Protein AF-A0A7J0CQM4-F1 (afdb_monomer_lite)

InterPro domains:
  IPR031423 Phosphatase SCO2771 [PF15698] (2-82)

Structure (mmCIF, N/CA/C/O backbone):
data_AF-A0A7J0CQM4-F1
#
_entry.id   AF-A0A7J0CQM4-F1
#
loop_
_atom_site.group_PDB
_atom_site.id
_atom_site.type_symbol
_atom_site.label_atom_id
_atom_site.label_alt_id
_atom_site.label_comp_id
_atom_site.label_asym_id
_atom_site.label_entity_id
_atom_site.label_seq_id
_atom_site.pdbx_PDB_ins_code
_atom_site.Cartn_x
_atom_site.Cartn_y
_atom_site.Cartn_z
_atom_site.occupancy
_atom_site.B_iso_or_equiv
_atom_site.auth_seq_id
_atom_site.auth_comp_id
_atom_site.auth_asym_id
_atom_site.auth_atom_id
_atom_site.pdbx_PDB_model_num
ATOM 1 N N . MET A 1 1 ? 3.325 10.222 14.507 1.00 64.38 1 MET A N 1
ATOM 2 C CA . MET A 1 1 ? 3.470 9.412 13.264 1.00 64.38 1 MET A CA 1
ATOM 3 C C . MET A 1 1 ? 2.453 9.952 12.278 1.00 64.38 1 MET A C 1
ATOM 5 O O . MET A 1 1 ? 1.354 10.239 12.719 1.00 64.38 1 MET A O 1
ATOM 9 N N . ALA A 1 2 ? 2.781 10.101 10.990 1.00 69.38 2 ALA A N 1
ATOM 10 C CA . ALA A 1 2 ? 2.015 10.925 10.037 1.00 69.38 2 ALA A CA 1
ATOM 11 C C . ALA A 1 2 ? 0.482 10.720 10.051 1.00 69.38 2 ALA A C 1
ATOM 13 O O . ALA A 1 2 ? -0.274 11.692 9.977 1.00 69.38 2 ALA A O 1
ATOM 14 N N . LEU A 1 3 ? 0.016 9.476 10.202 1.00 76.06 3 LEU A N 1
ATOM 15 C CA . LEU A 1 3 ? -1.412 9.164 10.302 1.00 76.06 3 LEU A CA 1
ATOM 16 C C . LEU A 1 3 ? -2.043 9.619 11.627 1.00 76.06 3 LEU A C 1
ATOM 18 O O . LEU A 1 3 ? -3.132 10.185 11.620 1.00 76.06 3 LEU A O 1
ATOM 22 N N . GLN A 1 4 ? -1.347 9.434 12.748 1.00 73.94 4 GLN A N 1
ATOM 23 C CA . GLN A 1 4 ? -1.783 9.905 14.064 1.00 73.94 4 GLN A CA 1
ATOM 24 C C . GLN A 1 4 ? -1.830 11.440 14.117 1.00 73.94 4 GLN A C 1
ATOM 26 O O . GLN A 1 4 ? -2.828 12.008 14.547 1.00 73.94 4 GLN A O 1
ATOM 31 N N . ASP A 1 5 ? -0.815 12.110 13.571 1.00 75.94 5 ASP A N 1
ATOM 32 C CA . ASP A 1 5 ? -0.772 13.573 13.473 1.00 75.94 5 ASP A CA 1
ATOM 33 C C . ASP A 1 5 ? -1.935 14.105 12.602 1.00 75.94 5 ASP A C 1
ATOM 35 O O . ASP A 1 5 ? -2.529 15.147 12.883 1.00 75.94 5 ASP A O 1
ATOM 39 N N . SER A 1 6 ? -2.298 13.371 11.541 1.00 73.69 6 SER A N 1
ATOM 40 C CA . SER A 1 6 ? -3.455 13.696 10.694 1.00 73.69 6 SER A CA 1
ATOM 41 C C . SER A 1 6 ? -4.780 13.499 11.439 1.00 73.69 6 SER A C 1
ATOM 43 O O . SER A 1 6 ? -5.664 14.350 11.347 1.00 73.69 6 SER A O 1
ATOM 45 N N . ALA A 1 7 ? -4.906 12.422 12.217 1.00 75.25 7 ALA A N 1
ATOM 46 C CA . ALA A 1 7 ? -6.072 12.152 13.056 1.00 75.25 7 ALA A CA 1
ATOM 47 C C . ALA A 1 7 ? -6.318 13.279 14.067 1.00 75.25 7 ALA A C 1
ATOM 49 O O . ALA A 1 7 ? -7.432 13.790 14.178 1.00 75.25 7 ALA A O 1
ATOM 50 N N . GLU A 1 8 ? -5.254 13.701 14.754 1.00 80.25 8 GLU A N 1
ATOM 51 C CA . GLU A 1 8 ? -5.278 14.793 15.730 1.00 80.25 8 GLU A CA 1
ATOM 52 C C . GLU A 1 8 ? -5.686 16.123 15.085 1.00 80.25 8 GLU A C 1
ATOM 54 O O . GLU A 1 8 ? -6.389 16.926 15.698 1.00 80.25 8 GLU A O 1
ATOM 59 N N . ARG A 1 9 ? -5.288 16.354 13.828 1.00 80.25 9 ARG A N 1
ATOM 60 C CA . ARG A 1 9 ? -5.564 17.606 13.115 1.00 80.25 9 ARG A CA 1
ATOM 61 C C . ARG A 1 9 ? -6.963 17.688 12.507 1.00 80.25 9 ARG A C 1
ATOM 63 O O . ARG A 1 9 ? -7.523 18.782 12.454 1.00 80.25 9 ARG A O 1
ATOM 70 N N . TYR A 1 10 ? -7.502 16.578 12.004 1.00 78.94 10 TYR A N 1
ATOM 71 C CA . TYR A 1 10 ? -8.731 16.581 11.199 1.00 78.94 10 TYR A CA 1
ATOM 72 C C . TYR A 1 10 ? -9.926 15.891 11.873 1.00 78.94 10 TYR A C 1
ATOM 74 O O . TYR A 1 10 ? -11.043 16.013 11.378 1.00 78.94 10 TYR A O 1
ATOM 82 N N . GLY A 1 11 ? -9.727 15.200 13.002 1.00 77.38 11 GLY A N 1
ATOM 83 C CA . GLY A 1 11 ? -10.803 14.626 13.822 1.00 77.38 11 GLY A CA 1
ATOM 84 C C . GLY A 1 11 ? -11.548 13.438 13.200 1.00 77.38 11 GLY A C 1
ATOM 85 O O . GLY A 1 11 ? -12.494 12.937 13.803 1.00 77.38 11 GLY A O 1
ATOM 86 N N . VAL A 1 12 ? -11.135 12.979 12.017 1.00 78.81 12 VAL A N 1
ATOM 87 C CA . VAL A 1 12 ? -11.695 11.816 11.322 1.00 78.81 12 VAL A CA 1
ATOM 88 C C . VAL A 1 12 ? -10.541 10.935 10.862 1.00 78.81 12 VAL A C 1
ATOM 90 O O . VAL A 1 12 ? -9.627 11.404 10.184 1.00 78.81 12 VAL A O 1
ATOM 93 N N . LEU A 1 13 ? -10.584 9.661 11.251 1.00 81.50 13 LEU A N 1
ATOM 94 C CA . LEU A 1 13 ? -9.663 8.641 10.763 1.00 81.50 13 LEU A CA 1
ATOM 95 C C . LEU A 1 13 ? -10.208 8.027 9.467 1.00 81.50 13 LEU A C 1
ATOM 97 O O . LEU A 1 13 ? -11.423 7.846 9.357 1.00 81.50 13 LEU A O 1
ATOM 101 N N . PRO A 1 14 ? -9.345 7.711 8.487 1.00 88.88 14 PRO A N 1
ATOM 102 C CA . PRO A 1 14 ? -9.772 6.974 7.307 1.00 88.88 14 PRO A CA 1
ATOM 103 C C . PRO A 1 14 ? -10.191 5.551 7.689 1.00 88.88 14 PRO A C 1
ATOM 105 O O . PRO A 1 14 ? -9.635 4.962 8.613 1.00 88.88 14 PRO A O 1
ATOM 108 N N . GLU A 1 15 ? -11.139 4.989 6.943 1.00 92.31 15 GLU A N 1
ATOM 109 C CA . GLU A 1 15 ? -11.524 3.578 7.082 1.00 92.31 15 GLU A CA 1
ATOM 110 C C . GLU A 1 15 ? -10.521 2.644 6.385 1.00 92.31 15 GLU A C 1
ATOM 112 O O . GLU A 1 15 ? -10.336 1.516 6.824 1.00 92.31 15 GLU A O 1
ATOM 117 N N . LEU A 1 16 ? -9.839 3.140 5.345 1.00 94.31 16 LEU A N 1
ATOM 118 C CA . LEU A 1 16 ? -8.813 2.428 4.585 1.00 94.31 16 LEU A CA 1
ATOM 119 C C . LEU A 1 16 ? -7.623 3.349 4.307 1.00 94.31 16 LEU A C 1
ATOM 121 O O . LEU A 1 16 ? -7.790 4.476 3.833 1.00 94.31 16 LEU A O 1
ATOM 125 N N . VAL A 1 17 ? -6.416 2.838 4.527 1.00 95.06 17 VAL A N 1
ATOM 126 C CA . VAL A 1 17 ? -5.162 3.469 4.115 1.00 95.06 17 VAL A CA 1
ATOM 127 C C . VAL A 1 17 ? -4.541 2.674 2.971 1.00 95.06 17 VAL A C 1
ATOM 129 O O . VAL A 1 17 ? -4.297 1.476 3.089 1.00 95.06 17 VAL A O 1
ATOM 132 N N . ILE A 1 18 ? -4.258 3.371 1.870 1.00 94.44 18 ILE A N 1
ATOM 133 C CA . ILE A 1 18 ? -3.445 2.869 0.759 1.00 94.44 18 ILE A CA 1
ATOM 134 C C . ILE A 1 18 ? -2.178 3.715 0.720 1.00 94.44 18 ILE A C 1
ATOM 136 O O . ILE A 1 18 ? -2.266 4.926 0.503 1.00 94.44 18 ILE A O 1
ATOM 140 N N . GLY A 1 19 ? -1.013 3.115 0.945 1.00 92.12 19 GLY A N 1
ATOM 141 C CA . GLY A 1 19 ? 0.224 3.886 1.042 1.00 92.12 19 GLY A CA 1
ATOM 142 C C . GLY A 1 19 ? 1.492 3.047 1.054 1.00 92.12 19 GLY A C 1
ATOM 143 O O . GLY A 1 19 ? 1.447 1.840 0.849 1.00 92.12 19 GLY A O 1
ATOM 144 N N . ASP A 1 20 ? 2.613 3.725 1.279 1.00 90.56 20 ASP A N 1
ATOM 145 C CA . ASP A 1 20 ? 3.935 3.121 1.460 1.00 90.56 20 ASP A CA 1
ATOM 146 C C . ASP A 1 20 ? 4.103 2.491 2.852 1.00 90.56 20 ASP A C 1
ATOM 148 O O . ASP A 1 20 ? 3.173 2.461 3.674 1.00 90.56 20 ASP A O 1
ATOM 152 N N . HIS A 1 21 ? 5.323 2.033 3.144 1.00 87.31 21 HIS A N 1
ATOM 153 C CA . HIS A 1 21 ? 5.614 1.362 4.396 1.00 87.31 21 HIS A CA 1
ATOM 154 C C . HIS A 1 21 ? 5.329 2.204 5.647 1.00 87.31 21 HIS A C 1
ATOM 156 O O . HIS A 1 21 ? 4.876 1.662 6.658 1.00 87.31 21 HIS A O 1
ATOM 162 N N . GLY A 1 22 ? 5.538 3.522 5.591 1.00 86.50 22 GLY A N 1
ATOM 163 C CA . GLY A 1 22 ? 5.329 4.425 6.721 1.00 86.50 22 GLY A CA 1
ATOM 164 C C . GLY A 1 22 ? 3.849 4.605 7.053 1.00 86.50 22 GLY A C 1
ATOM 165 O O . GLY A 1 22 ? 3.463 4.585 8.226 1.00 86.50 22 GLY A O 1
ATOM 166 N N . TRP A 1 23 ? 3.008 4.741 6.028 1.00 91.75 23 TRP A N 1
ATOM 167 C CA . TRP A 1 23 ? 1.561 4.881 6.206 1.00 91.75 23 TRP A CA 1
ATOM 168 C C . TRP A 1 23 ? 0.893 3.562 6.581 1.00 91.75 23 TRP A C 1
ATOM 170 O O . TRP A 1 23 ? 0.094 3.532 7.518 1.00 91.75 23 TRP A O 1
ATOM 180 N N . VAL A 1 24 ? 1.236 2.476 5.886 1.00 94.62 24 VAL A N 1
ATOM 181 C CA . VAL A 1 24 ? 0.604 1.162 6.070 1.00 94.62 24 VAL A CA 1
ATOM 182 C C . VAL A 1 24 ? 0.953 0.562 7.426 1.00 94.62 24 VAL A C 1
ATOM 184 O O . VAL A 1 24 ? 0.050 0.125 8.141 1.00 94.62 24 VAL A O 1
ATOM 187 N N . CYS A 1 25 ? 2.225 0.611 7.843 1.00 91.12 25 CYS A N 1
ATOM 188 C CA . CYS A 1 25 ? 2.605 0.141 9.179 1.00 91.12 25 CYS A CA 1
ATOM 189 C C . CYS A 1 25 ? 1.906 0.947 10.276 1.00 91.12 25 CYS A C 1
ATOM 191 O O . CYS A 1 25 ? 1.430 0.377 11.259 1.00 91.12 25 CYS A O 1
ATOM 193 N N . GLY A 1 26 ? 1.818 2.270 10.106 1.00 91.00 26 GLY A N 1
ATOM 194 C CA . GLY A 1 26 ? 1.144 3.133 11.068 1.00 91.00 26 GLY A CA 1
ATOM 195 C C . GLY A 1 26 ? -0.354 2.862 11.174 1.00 91.00 26 GLY A C 1
ATOM 196 O O . GLY A 1 26 ? -0.886 2.800 12.278 1.00 91.00 26 GLY A O 1
ATOM 197 N N . ALA A 1 27 ? -1.025 2.657 10.041 1.00 93.56 27 ALA A N 1
ATOM 198 C CA . ALA A 1 27 ? -2.440 2.300 9.987 1.00 93.56 27 ALA A CA 1
ATOM 199 C C . ALA A 1 27 ? -2.717 0.951 10.659 1.00 93.56 27 ALA A C 1
ATOM 201 O O . ALA A 1 27 ? -3.577 0.877 11.538 1.00 93.56 27 ALA A O 1
ATOM 202 N N . GLY A 1 28 ? -1.923 -0.075 10.337 1.00 92.06 28 GLY A N 1
ATOM 203 C CA . GLY A 1 28 ? -2.070 -1.404 10.925 1.00 92.06 28 GLY A CA 1
ATOM 204 C C . GLY A 1 28 ? -1.873 -1.425 12.444 1.00 92.06 28 GLY A C 1
ATOM 205 O O . GLY A 1 28 ? -2.588 -2.126 13.158 1.00 92.06 28 GLY A O 1
ATOM 206 N N . GLN A 1 29 ? -0.966 -0.599 12.980 1.00 90.12 29 GLN A N 1
ATOM 207 C CA . GLN A 1 29 ? -0.800 -0.432 14.433 1.00 90.12 29 GLN A CA 1
ATOM 208 C C . GLN A 1 29 ? -2.001 0.238 15.111 1.00 90.12 29 GLN A C 1
ATOM 210 O O . GLN A 1 29 ? -2.268 -0.022 16.284 1.00 90.12 29 GLN A O 1
ATOM 215 N N . LEU A 1 30 ? -2.721 1.093 14.384 1.00 89.50 30 LEU A N 1
ATOM 216 C CA . LEU A 1 30 ? -3.922 1.778 14.861 1.00 89.50 30 LEU A CA 1
ATOM 217 C C . LEU A 1 30 ? -5.207 0.969 14.613 1.00 89.50 30 LEU A C 1
ATOM 219 O O . LEU A 1 30 ? -6.289 1.436 14.965 1.00 89.50 30 LEU A O 1
ATOM 223 N N . GLY A 1 31 ? -5.102 -0.231 14.028 1.00 91.00 31 GLY A N 1
ATOM 224 C CA . GLY A 1 31 ? -6.250 -1.072 13.680 1.00 91.00 31 GLY A CA 1
ATOM 225 C C . GLY A 1 31 ? -7.086 -0.530 12.517 1.00 91.00 31 GLY A C 1
ATOM 226 O O . GLY A 1 31 ? -8.243 -0.917 12.373 1.00 91.00 31 GLY A O 1
ATOM 227 N N . ILE A 1 32 ? -6.523 0.375 11.714 1.00 93.75 32 ILE A N 1
ATOM 228 C CA . ILE A 1 32 ? -7.144 0.885 10.490 1.00 93.75 32 ILE A CA 1
ATOM 229 C C . ILE A 1 32 ? -6.817 -0.085 9.358 1.00 93.75 32 ILE A C 1
ATOM 231 O O . ILE A 1 32 ? -5.670 -0.522 9.241 1.00 93.75 32 ILE A O 1
ATOM 235 N N . GLU A 1 33 ? -7.805 -0.408 8.521 1.00 96.31 33 GLU A N 1
ATOM 236 C CA . GLU A 1 33 ? -7.580 -1.280 7.371 1.00 96.31 33 GLU A CA 1
ATOM 237 C C . GLU A 1 33 ? -6.495 -0.675 6.474 1.00 96.31 33 GLU A C 1
ATOM 239 O O . GLU A 1 33 ? -6.539 0.508 6.128 1.00 96.31 33 GLU A O 1
ATOM 244 N N . ALA A 1 34 ? -5.489 -1.473 6.124 1.00 96.88 34 ALA A N 1
ATOM 245 C CA . ALA A 1 34 ? -4.323 -0.979 5.410 1.00 96.88 34 ALA A CA 1
ATOM 246 C C . ALA A 1 34 ? -3.893 -1.953 4.320 1.00 96.88 34 ALA A C 1
ATOM 248 O O . ALA A 1 34 ? -3.822 -3.162 4.553 1.00 96.88 34 ALA A O 1
ATOM 249 N N . ILE A 1 35 ? -3.577 -1.413 3.144 1.00 97.00 35 ILE A N 1
ATOM 250 C CA . ILE A 1 35 ? -2.979 -2.151 2.029 1.00 97.00 35 ILE A CA 1
ATOM 251 C C . ILE A 1 35 ? -1.874 -1.315 1.383 1.00 97.00 35 ILE A C 1
ATOM 253 O O . ILE A 1 35 ? -1.945 -0.085 1.381 1.00 97.00 35 ILE A O 1
ATOM 257 N N . GLY A 1 36 ? -0.876 -1.949 0.776 1.00 95.06 36 GLY A N 1
ATOM 258 C CA . GLY A 1 36 ? 0.152 -1.189 0.065 1.00 95.06 36 GLY A CA 1
ATOM 259 C C . GLY A 1 36 ? 1.160 -2.028 -0.707 1.00 95.06 36 GLY A C 1
ATOM 260 O O . GLY A 1 36 ? 1.231 -3.244 -0.510 1.00 95.06 36 GLY A O 1
ATOM 261 N N . PRO A 1 37 ? 1.915 -1.393 -1.621 1.00 94.62 37 PRO A N 1
AT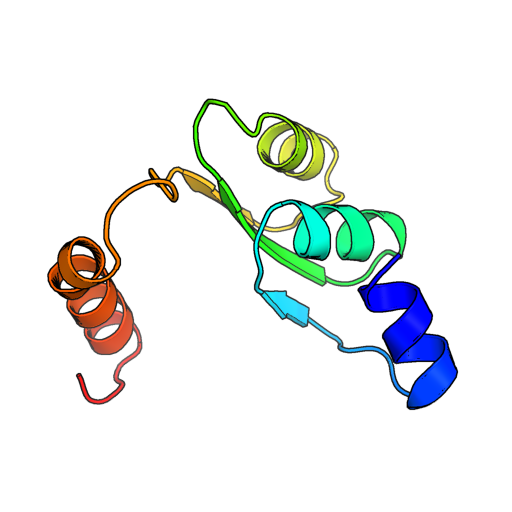OM 262 C CA . PRO A 1 37 ? 3.091 -2.004 -2.214 1.00 94.62 37 PRO A CA 1
ATOM 263 C C . PRO A 1 37 ? 4.212 -2.167 -1.178 1.00 94.62 37 PRO A C 1
ATOM 265 O O . PRO A 1 37 ? 4.300 -1.374 -0.244 1.00 94.62 37 PRO A 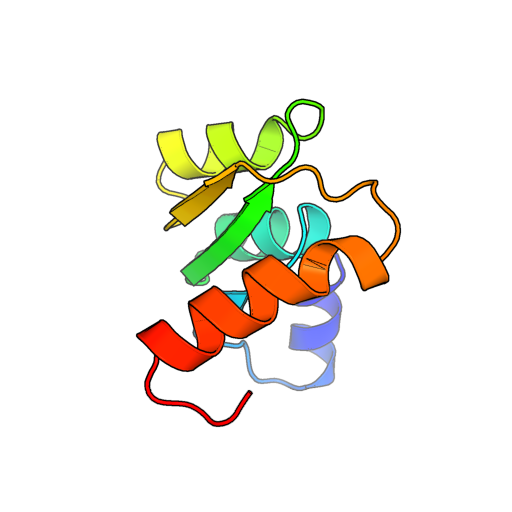O 1
ATOM 268 N N . ALA A 1 38 ? 5.065 -3.172 -1.363 1.00 94.88 38 ALA A N 1
ATOM 269 C CA . ALA A 1 38 ? 6.306 -3.317 -0.607 1.00 94.88 38 ALA A CA 1
ATOM 270 C C . ALA A 1 38 ? 7.412 -3.901 -1.489 1.00 94.88 38 ALA A C 1
ATOM 272 O O . ALA A 1 38 ? 7.198 -4.926 -2.156 1.00 94.88 38 ALA A O 1
ATOM 273 N N . ASP A 1 39 ? 8.588 -3.280 -1.447 1.00 94.19 39 ASP A N 1
ATOM 274 C CA . ASP A 1 39 ? 9.815 -3.852 -1.987 1.00 94.19 39 ASP A CA 1
ATOM 275 C C . ASP A 1 39 ? 10.421 -4.845 -0.975 1.00 94.19 39 ASP A C 1
ATOM 277 O O . ASP A 1 39 ? 10.090 -4.894 0.211 1.00 94.19 39 ASP A O 1
ATOM 281 N N . THR A 1 40 ? 11.292 -5.714 -1.463 1.00 92.38 40 THR A N 1
ATOM 282 C CA . THR A 1 40 ? 11.999 -6.751 -0.715 1.00 92.38 40 THR A CA 1
ATOM 283 C C . THR A 1 40 ? 12.885 -6.220 0.412 1.00 92.38 40 THR A C 1
ATOM 285 O O . THR A 1 40 ? 13.186 -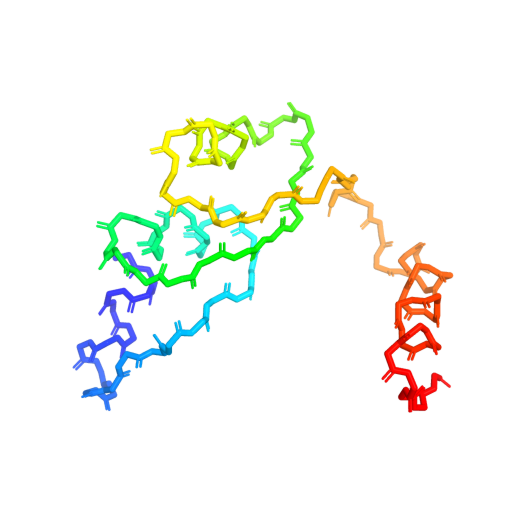6.978 1.338 1.00 92.38 40 THR A O 1
ATOM 288 N N . ASP A 1 41 ? 13.292 -4.950 0.366 1.00 92.81 41 ASP A N 1
ATOM 289 C CA . ASP A 1 41 ? 14.026 -4.269 1.434 1.00 92.81 41 ASP A CA 1
ATOM 290 C C . ASP A 1 41 ? 13.117 -3.584 2.476 1.00 92.81 41 ASP A C 1
ATOM 292 O O . ASP A 1 41 ? 13.626 -3.151 3.513 1.00 92.81 41 ASP A O 1
ATOM 296 N N . ASP A 1 42 ? 11.790 -3.638 2.293 1.00 93.31 42 ASP A N 1
ATOM 297 C CA . ASP A 1 42 ? 10.753 -3.182 3.229 1.00 93.31 42 ASP A CA 1
ATOM 298 C C . ASP A 1 42 ? 9.990 -4.363 3.887 1.00 93.31 42 ASP A C 1
ATOM 300 O O . ASP A 1 42 ? 8.775 -4.539 3.719 1.00 93.31 42 ASP A O 1
ATOM 304 N N . PRO A 1 43 ? 10.649 -5.199 4.720 1.00 93.38 43 PRO A N 1
ATOM 305 C CA . PRO A 1 43 ? 10.044 -6.415 5.271 1.00 93.38 43 PRO A CA 1
ATOM 306 C C . PRO A 1 43 ? 8.860 -6.147 6.210 1.00 93.38 43 PRO A C 1
ATOM 308 O O . PRO A 1 43 ? 8.055 -7.045 6.459 1.00 93.38 43 PRO A O 1
ATOM 311 N N . ALA A 1 44 ? 8.748 -4.931 6.753 1.00 93.31 44 ALA A N 1
ATOM 312 C CA . ALA A 1 44 ? 7.747 -4.579 7.755 1.00 93.31 44 ALA A CA 1
ATOM 313 C C . ALA A 1 44 ? 6.309 -4.806 7.264 1.00 93.31 44 ALA A C 1
ATOM 315 O O . ALA A 1 44 ? 5.455 -5.211 8.052 1.00 93.31 44 ALA A O 1
ATOM 316 N N . LEU A 1 45 ? 6.051 -4.612 5.968 1.00 94.62 45 LEU A N 1
ATOM 317 C CA . LEU A 1 45 ? 4.719 -4.797 5.394 1.00 94.62 45 LEU A CA 1
ATOM 318 C C . LEU A 1 45 ? 4.354 -6.269 5.342 1.00 94.62 45 LEU A C 1
ATOM 320 O O . LEU A 1 45 ? 3.302 -6.652 5.845 1.00 94.62 45 LEU A O 1
ATOM 324 N N . PHE A 1 46 ? 5.252 -7.099 4.820 1.00 96.06 46 PHE A N 1
ATOM 325 C CA . PHE A 1 46 ? 5.061 -8.547 4.765 1.00 96.06 46 PHE A CA 1
ATOM 326 C C . PHE A 1 46 ? 4.875 -9.160 6.156 1.00 96.06 46 PHE A C 1
ATOM 328 O O . PHE A 1 46 ? 4.034 -10.036 6.343 1.00 96.06 46 PHE A O 1
ATOM 335 N N . VAL A 1 47 ? 5.625 -8.678 7.153 1.00 95.75 47 VAL A N 1
ATOM 336 C CA . VAL A 1 47 ? 5.421 -9.083 8.550 1.00 95.75 47 VAL A CA 1
ATOM 337 C C . VAL A 1 47 ? 4.042 -8.637 9.039 1.00 95.75 47 VAL A C 1
ATOM 339 O O . VAL A 1 47 ? 3.309 -9.447 9.597 1.00 95.75 47 VAL A O 1
ATOM 342 N N . GLY A 1 48 ? 3.656 -7.387 8.773 1.00 94.94 48 GLY A N 1
ATOM 343 C CA . GLY A 1 48 ? 2.337 -6.864 9.122 1.00 94.94 48 GLY A CA 1
ATOM 344 C C . GLY A 1 48 ? 1.185 -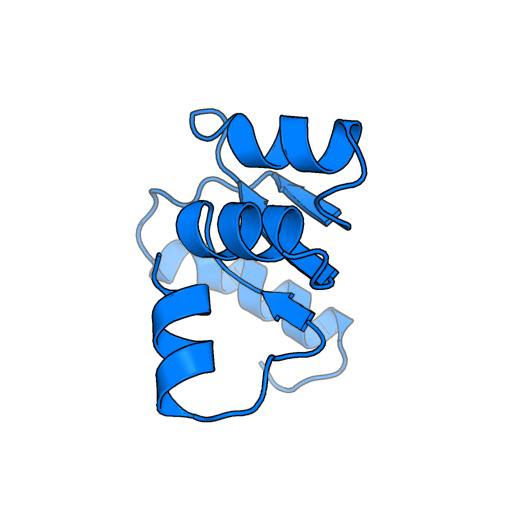7.659 8.501 1.00 94.94 48 GLY A C 1
ATOM 345 O O . GLY A 1 48 ? 0.187 -7.896 9.179 1.00 94.94 48 GLY A O 1
ATOM 346 N N . GLU A 1 49 ? 1.326 -8.120 7.257 1.00 97.06 49 GLU A N 1
ATOM 347 C CA . GLU A 1 49 ? 0.351 -8.996 6.594 1.00 97.06 49 GLU A CA 1
ATOM 348 C C . GLU A 1 49 ? 0.269 -10.361 7.281 1.00 97.06 49 GLU A C 1
ATOM 350 O O . GLU A 1 49 ? -0.814 -10.812 7.653 1.00 97.06 49 GLU A O 1
ATOM 355 N N . ALA A 1 50 ? 1.419 -10.991 7.534 1.00 96.62 50 ALA A N 1
ATOM 356 C CA . ALA A 1 50 ? 1.487 -12.284 8.211 1.00 96.62 50 ALA A CA 1
ATOM 357 C C . ALA A 1 50 ? 0.919 -12.245 9.644 1.00 96.62 50 ALA A C 1
ATOM 359 O O . ALA A 1 50 ? 0.387 -13.242 10.133 1.00 96.62 50 ALA A O 1
ATOM 360 N N . GLU A 1 51 ? 1.013 -11.099 10.319 1.00 96.06 51 GLU A N 1
ATOM 361 C CA . GLU A 1 51 ? 0.454 -10.868 11.654 1.00 96.06 51 GLU A CA 1
ATOM 362 C C . GLU A 1 51 ? -1.016 -10.411 11.638 1.00 96.06 51 GLU A C 1
ATOM 364 O O . GLU A 1 51 ? -1.603 -10.214 12.705 1.00 96.06 51 GLU A O 1
ATOM 369 N N . GLY A 1 52 ? -1.616 -10.221 10.458 1.00 95.38 52 GLY A N 1
ATOM 370 C CA . GLY A 1 52 ? -2.994 -9.743 10.304 1.00 95.38 52 GLY A CA 1
ATOM 371 C C . GLY A 1 52 ? -3.199 -8.268 10.668 1.00 95.38 52 GLY A C 1
ATOM 372 O O . GLY A 1 52 ? -4.323 -7.858 10.946 1.00 95.38 52 GLY A O 1
ATOM 373 N N . ARG A 1 53 ? -2.125 -7.471 10.701 1.00 95.44 53 ARG A N 1
ATOM 374 C CA . ARG A 1 53 ? -2.159 -6.012 10.926 1.00 95.44 53 ARG A CA 1
ATOM 375 C C . ARG A 1 53 ? -2.285 -5.223 9.625 1.00 95.44 53 ARG A C 1
ATOM 377 O O . ARG A 1 53 ? -2.738 -4.086 9.649 1.00 95.44 53 ARG A O 1
ATOM 384 N N . VAL A 1 54 ? -1.877 -5.812 8.506 1.00 97.06 54 VAL A N 1
ATOM 385 C CA . VAL A 1 54 ? -2.042 -5.278 7.149 1.00 97.06 54 VAL A CA 1
ATOM 386 C C . VAL A 1 54 ? -2.906 -6.267 6.372 1.00 97.06 54 VAL A C 1
ATOM 388 O O . VAL A 1 54 ? -2.690 -7.470 6.472 1.00 97.06 54 VAL A O 1
ATOM 391 N N . SER A 1 55 ? -3.897 -5.789 5.623 1.00 97.38 55 SER A N 1
ATOM 392 C CA . SER A 1 55 ? -4.853 -6.676 4.948 1.00 97.38 55 SER A CA 1
ATOM 393 C C . SER A 1 55 ? -4.272 -7.311 3.688 1.00 97.38 55 SER A C 1
ATOM 395 O O . SER A 1 55 ? -4.558 -8.471 3.402 1.00 97.38 55 SER A O 1
ATOM 397 N N . VAL A 1 56 ? -3.500 -6.540 2.917 1.00 97.00 56 VAL A N 1
ATOM 398 C CA . VAL A 1 56 ? -2.869 -6.984 1.668 1.00 97.00 56 VAL A CA 1
ATOM 399 C C . VAL A 1 56 ? -1.560 -6.237 1.460 1.00 97.00 56 VAL A C 1
ATOM 401 O O . VAL A 1 56 ? -1.531 -5.003 1.497 1.00 97.00 56 VAL A O 1
ATOM 404 N N . VAL A 1 57 ? -0.507 -6.979 1.138 1.00 96.75 57 VAL A N 1
ATOM 405 C CA . VAL A 1 57 ? 0.757 -6.428 0.652 1.00 96.75 57 VAL A CA 1
ATOM 406 C C . VAL A 1 57 ? 0.980 -6.860 -0.787 1.00 96.75 57 VAL A C 1
ATOM 408 O O . VAL A 1 57 ? 0.860 -8.032 -1.138 1.00 96.75 57 VAL A O 1
ATOM 411 N N . VAL A 1 58 ? 1.298 -5.899 -1.651 1.00 95.12 58 VAL A N 1
ATOM 412 C CA . VAL A 1 58 ? 1.599 -6.155 -3.062 1.00 95.12 58 VAL A CA 1
ATOM 413 C C . VAL A 1 58 ? 3.114 -6.094 -3.254 1.00 95.12 58 VAL A C 1
ATOM 415 O O . VAL A 1 58 ? 3.668 -5.000 -3.204 1.00 95.12 58 VAL A O 1
ATOM 418 N N . PRO A 1 59 ? 3.803 -7.219 -3.516 1.00 94.44 59 PRO A N 1
ATOM 419 C CA . PRO A 1 59 ? 5.218 -7.176 -3.862 1.00 94.44 59 PRO A CA 1
ATOM 420 C C . PRO A 1 59 ? 5.433 -6.299 -5.101 1.00 94.44 59 PRO A C 1
ATOM 422 O O . PRO A 1 59 ? 4.876 -6.579 -6.169 1.00 94.44 59 PRO A O 1
ATOM 425 N N . LEU A 1 60 ? 6.212 -5.230 -4.958 1.00 92.94 60 LEU A N 1
ATOM 426 C CA . LEU A 1 60 ? 6.493 -4.271 -6.021 1.00 92.94 60 LEU A CA 1
ATOM 427 C C . LEU A 1 60 ? 7.808 -3.553 -5.713 1.00 92.94 60 LEU A C 1
ATOM 429 O O . LEU A 1 60 ? 7.964 -3.045 -4.614 1.00 92.94 60 LEU A O 1
ATOM 433 N N . ASP A 1 61 ? 8.703 -3.470 -6.696 1.00 92.94 61 ASP A N 1
ATOM 434 C CA . ASP A 1 61 ? 9.870 -2.581 -6.625 1.00 92.94 61 ASP A CA 1
ATOM 435 C C . ASP A 1 61 ? 9.371 -1.133 -6.653 1.00 92.94 61 ASP A C 1
ATOM 437 O O . ASP A 1 61 ? 8.864 -0.680 -7.687 1.00 92.94 61 ASP A O 1
ATOM 441 N N . ASP A 1 62 ? 9.428 -0.457 -5.506 1.00 89.25 62 ASP A N 1
ATOM 442 C CA . ASP A 1 62 ? 8.922 0.903 -5.321 1.00 89.25 62 ASP A CA 1
ATOM 443 C C . ASP A 1 62 ? 10.027 1.980 -5.424 1.00 89.25 62 ASP A C 1
ATOM 445 O O . ASP A 1 62 ? 9.735 3.182 -5.513 1.00 89.25 62 ASP A O 1
ATOM 449 N N . GLY A 1 63 ? 11.287 1.548 -5.564 1.00 91.19 63 GLY A N 1
ATOM 450 C CA . GLY A 1 63 ? 12.471 2.387 -5.740 1.00 91.19 63 GLY A CA 1
ATOM 451 C C . GLY A 1 63 ? 12.721 2.847 -7.182 1.00 91.19 63 GLY A C 1
ATOM 452 O O . GLY A 1 63 ? 13.603 3.683 -7.434 1.00 91.19 63 GLY A O 1
ATOM 453 N N . VAL A 1 64 ? 11.959 2.346 -8.162 1.00 92.88 64 VAL A N 1
ATOM 454 C CA . VAL A 1 64 ? 12.136 2.741 -9.565 1.00 92.88 64 VAL A CA 1
ATOM 455 C C . VAL A 1 64 ? 11.522 4.099 -9.916 1.00 92.88 64 VAL A C 1
ATOM 457 O O . VAL A 1 64 ? 10.638 4.656 -9.266 1.00 92.88 64 VAL A O 1
ATOM 460 N N . ARG A 1 65 ? 11.980 4.660 -11.043 1.00 95.06 65 ARG A N 1
ATOM 461 C CA . ARG A 1 65 ? 11.433 5.908 -11.592 1.00 95.06 65 ARG A CA 1
ATOM 462 C C . ARG A 1 65 ? 9.945 5.755 -11.902 1.00 95.06 65 ARG A C 1
ATOM 464 O O . ARG A 1 65 ? 9.543 4.826 -12.597 1.00 95.06 65 ARG A O 1
ATOM 471 N N . SER A 1 66 ? 9.162 6.767 -11.536 1.00 90.94 66 SER A N 1
ATOM 472 C CA . SER A 1 66 ? 7.695 6.759 -11.641 1.00 90.94 66 SER A CA 1
ATOM 473 C C . SER A 1 66 ? 7.124 6.384 -13.018 1.00 90.94 66 SER A C 1
ATOM 475 O O . SER A 1 66 ? 6.070 5.758 -13.100 1.00 90.94 66 SER A O 1
ATOM 477 N N . HIS A 1 67 ? 7.805 6.716 -14.121 1.00 93.75 67 HIS A N 1
ATOM 478 C CA . HIS A 1 67 ? 7.333 6.368 -15.468 1.00 93.75 67 HIS A CA 1
ATOM 479 C C . HIS A 1 67 ? 7.341 4.859 -15.754 1.00 93.75 67 HIS A C 1
ATOM 481 O O . HIS A 1 67 ? 6.600 4.414 -16.635 1.00 93.75 67 HIS A O 1
ATOM 487 N N . TYR A 1 68 ? 8.127 4.070 -15.018 1.00 95.12 68 TYR A N 1
ATOM 488 C CA . TYR A 1 68 ? 8.128 2.614 -15.141 1.00 95.12 68 TYR A CA 1
ATOM 489 C C . TYR A 1 68 ? 6.863 1.968 -14.575 1.00 95.12 68 TYR A C 1
ATOM 491 O O . TYR A 1 68 ? 6.494 0.890 -15.032 1.00 95.12 68 TYR A O 1
ATOM 499 N N . TYR A 1 69 ? 6.117 2.651 -13.701 1.00 93.12 69 TYR A N 1
ATOM 500 C CA . TYR A 1 69 ? 4.822 2.156 -13.225 1.00 93.12 69 TYR A CA 1
ATOM 501 C C . TYR A 1 69 ? 3.706 2.287 -14.258 1.00 93.12 69 TYR A C 1
ATOM 503 O O . TYR A 1 69 ? 2.662 1.663 -14.108 1.00 93.12 69 TYR A O 1
ATOM 511 N N . ARG A 1 70 ? 3.895 3.048 -15.344 1.00 94.69 70 ARG A N 1
ATOM 512 C CA . ARG A 1 70 ? 2.815 3.341 -16.300 1.00 94.69 70 ARG A CA 1
ATOM 513 C C . ARG A 1 70 ? 2.117 2.092 -16.871 1.00 94.69 70 ARG A C 1
ATOM 515 O O . ARG A 1 70 ? 0.888 2.118 -16.964 1.00 94.69 70 ARG A O 1
ATOM 522 N N . PRO A 1 71 ? 2.819 1.009 -17.266 1.00 94.31 71 PRO A N 1
ATOM 523 C CA . PRO A 1 71 ? 2.162 -0.222 -17.706 1.00 94.31 71 PRO A CA 1
ATOM 524 C C . PRO A 1 71 ? 1.333 -0.876 -16.595 1.00 94.31 71 PRO A C 1
ATOM 526 O O . PRO A 1 71 ? 0.206 -1.298 -16.852 1.00 94.31 71 PRO A O 1
ATOM 529 N N . LEU A 1 72 ? 1.851 -0.897 -15.363 1.00 93.06 72 LEU A N 1
ATOM 530 C CA . LEU A 1 72 ? 1.152 -1.430 -14.194 1.00 93.06 72 LEU A CA 1
ATOM 531 C C . LEU A 1 72 ? -0.094 -0.600 -13.862 1.00 93.06 72 LEU A C 1
ATOM 533 O O . LEU A 1 72 ? -1.179 -1.161 -13.730 1.00 93.06 72 LEU A O 1
ATOM 537 N N . THR A 1 73 ? 0.026 0.729 -13.807 1.00 93.44 73 THR A N 1
ATOM 538 C CA . THR A 1 73 ? -1.102 1.642 -13.570 1.00 93.44 73 THR A CA 1
ATOM 539 C C . THR A 1 73 ? -2.215 1.406 -14.588 1.00 93.44 73 THR A C 1
ATOM 541 O O . THR A 1 73 ? -3.372 1.254 -14.209 1.00 93.44 73 THR A O 1
ATOM 544 N N . ARG A 1 74 ? -1.878 1.294 -15.881 1.00 95.50 74 ARG A N 1
ATOM 545 C CA . ARG A 1 74 ? -2.859 0.990 -16.936 1.00 95.50 74 ARG A CA 1
ATOM 546 C C . ARG A 1 74 ? -3.543 -0.352 -16.727 1.00 95.50 74 ARG A C 1
ATOM 548 O O . ARG A 1 74 ? -4.757 -0.441 -16.880 1.00 95.50 74 ARG A O 1
ATOM 555 N N . TYR A 1 75 ? -2.773 -1.384 -16.390 1.00 94.94 75 TYR A N 1
ATOM 556 C CA . TYR A 1 75 ? -3.318 -2.710 -16.123 1.00 94.94 75 TYR A CA 1
ATOM 557 C C . TYR A 1 75 ? -4.311 -2.684 -14.953 1.00 94.94 75 TYR A C 1
ATOM 559 O O . TYR A 1 75 ? -5.421 -3.195 -15.090 1.00 94.94 75 TYR A O 1
ATOM 567 N N . VAL A 1 76 ? -3.948 -2.045 -13.837 1.00 93.12 76 VAL A N 1
ATOM 568 C CA . VAL A 1 76 ? -4.804 -1.938 -12.645 1.00 93.12 76 VAL A CA 1
ATOM 569 C C . VAL A 1 76 ? -6.080 -1.151 -12.947 1.00 93.12 76 VAL A C 1
ATOM 571 O O . VAL A 1 76 ? -7.169 -1.644 -12.658 1.00 93.12 76 VAL A O 1
ATOM 574 N N . LEU A 1 77 ? -5.976 0.016 -1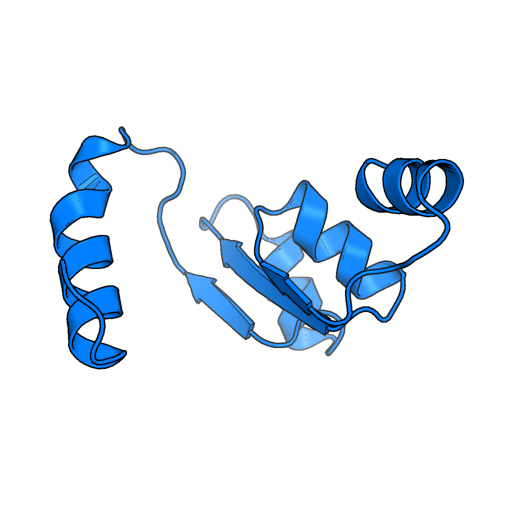3.594 1.00 96.06 77 LEU A N 1
ATOM 575 C CA . LEU A 1 77 ? -7.142 0.830 -13.962 1.00 96.06 77 LEU A CA 1
ATOM 576 C C . LEU A 1 77 ? -8.085 0.076 -14.906 1.00 96.06 77 LEU A C 1
ATOM 578 O O . LEU A 1 77 ? -9.288 0.029 -14.662 1.00 96.06 77 LEU A O 1
ATOM 582 N N . HIS A 1 78 ? -7.541 -0.609 -15.917 1.00 97.06 78 HIS A N 1
ATOM 583 C CA . HIS A 1 78 ? -8.333 -1.444 -16.819 1.00 97.06 78 HIS A CA 1
ATOM 584 C C . HIS A 1 78 ? -9.053 -2.577 -16.072 1.00 97.06 78 HIS A C 1
ATOM 586 O O . HIS A 1 78 ? -10.240 -2.809 -16.291 1.00 97.06 78 HIS A O 1
ATOM 592 N N . ARG A 1 79 ? -8.364 -3.279 -15.161 1.00 96.62 79 ARG A N 1
ATOM 593 C CA . ARG A 1 79 ? -8.969 -4.345 -14.341 1.00 96.62 79 ARG A CA 1
ATOM 594 C C . ARG A 1 79 ? -10.044 -3.822 -13.387 1.00 96.62 79 ARG A C 1
ATOM 596 O O . ARG A 1 79 ? -10.964 -4.573 -13.080 1.00 96.62 79 ARG A O 1
ATOM 603 N N . ALA A 1 80 ? -9.943 -2.565 -12.963 1.00 95.19 80 ALA A N 1
ATOM 604 C CA . ALA A 1 80 ? -10.935 -1.882 -12.137 1.00 95.19 80 ALA A CA 1
ATOM 605 C C . ALA A 1 80 ? -12.104 -1.275 -12.942 1.00 95.19 80 ALA A C 1
ATOM 607 O O . ALA A 1 80 ? -13.029 -0.730 -12.346 1.00 95.19 80 ALA A O 1
ATOM 608 N N . GLY A 1 81 ? -12.083 -1.344 -14.280 1.00 97.00 81 GLY A N 1
ATOM 609 C CA . GLY A 1 81 ? -13.095 -0.704 -15.129 1.00 97.00 81 GLY A CA 1
ATOM 610 C C . GLY A 1 81 ? -13.008 0.827 -15.146 1.00 97.00 81 GLY A C 1
ATOM 611 O O . GLY A 1 81 ? -13.998 1.497 -15.434 1.00 97.00 81 GLY A O 1
ATOM 612 N N . LEU A 1 82 ? -11.837 1.383 -14.825 1.00 95.62 82 LEU A N 1
ATOM 613 C CA . LEU A 1 82 ? -11.567 2.817 -14.776 1.00 95.62 82 LEU A CA 1
ATOM 614 C C . LEU A 1 82 ? -10.826 3.292 -16.040 1.00 95.62 82 LEU A C 1
ATOM 616 O O . LEU A 1 82 ? -10.091 2.516 -16.659 1.00 95.62 82 LEU A O 1
ATOM 620 N N . PRO A 1 83 ? -10.985 4.570 -16.431 1.00 91.19 83 PRO A N 1
ATOM 621 C CA . PRO A 1 83 ? -10.230 5.148 -17.540 1.00 91.19 83 PRO A CA 1
ATOM 622 C C . PRO A 1 83 ? -8.722 5.192 -17.230 1.00 91.19 83 PRO A C 1
ATOM 624 O O . PRO A 1 83 ? -8.331 5.451 -16.093 1.00 91.19 83 PRO A O 1
ATOM 627 N N . SER A 1 84 ? -7.890 4.948 -18.253 1.00 79.81 84 SER A N 1
ATOM 628 C CA . SER A 1 84 ? -6.421 4.812 -18.166 1.00 79.81 84 SER A CA 1
ATOM 629 C C . SER A 1 84 ? -5.640 5.879 -18.923 1.00 79.81 84 SER A C 1
ATOM 631 O O . SER A 1 84 ? -6.087 6.191 -20.051 1.00 79.81 84 SER 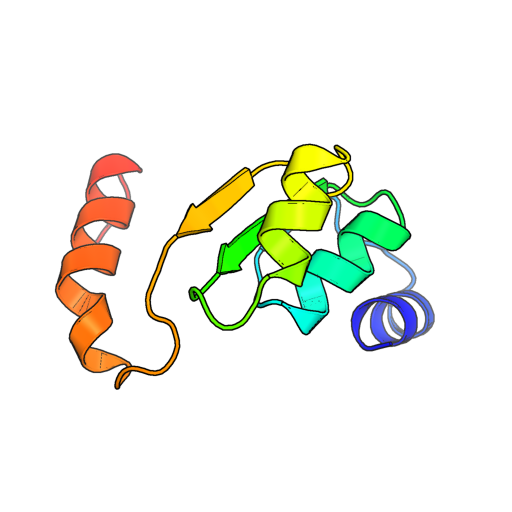A O 1
#

Foldseek 3Di:
DVQVVVCVVPVDHDQEDEDDLVGQLVCLVVVRAYEYEDEPVSCSQVVCCVVVSYVYYHHDDPVDDPVVCVVVVVVVCVVVVHDD

Organism: Streptomyces microflavus (NCBI:txid1919)

pLDDT: mean 90.89, std 7.21, range [64.38, 97.38]

Secondary structure (DSSP, 8-state):
-HHHHHHHHHS---SEEE--HHHHHHHHHTT-EEEEEE-TT-HHHHHHHHTTSSSEEEE---SS-GGGGHHHHHHHHHHTT---

Sequence (84 aa):
MALQDSAERYGVLPELVIGDHGWVCGAGQLGIEAIGPADTDDPALFVGEAEGRVSVVVPLDDGVRSHYYRPLTRYVLHRAGLPS

Radius of gyration: 14.04 Å; chains: 1; bounding box: 27×30×34 Å